Protein 7AWK (pdb70)

Structure (mmCIF, N/CA/C/O backbone):
data_7AWK
#
_entry.id   7AWK
#
_cell.length_a   43.975
_cell.length_b   82.054
_cell.length_c   38.047
_cell.angle_alpha   90.000
_cell.angle_beta   90.000
_cell.angle_gamma   90.000
#
_symmetry.space_group_name_H-M   'P 21 21 2'
#
loop_
_entity.id
_entity.type
_entity.pdbx_description
1 polymer 'Probable endoribonuclease HigB1'
2 water water
#
loop_
_atom_site.group_PDB
_atom_site.id
_atom_site.type_symbol
_atom_site.label_atom_id
_atom_site.label_alt_id
_atom_site.label_comp_id
_atom_site.label_asym_id
_atom_site.label_entity_id
_atom_site.label_seq_id
_atom_site.pdbx_PDB_ins_code
_atom_site.Cartn_x
_atom_site.Cartn_y
_atom_site.Cartn_z
_atom_site.occupancy
_atom_site.B_iso_or_equiv
_atom_site.auth_seq_id
_atom_site.auth_comp_id
_atom_site.auth_asym_id
_atom_site.auth_atom_id
_atom_site.pdbx_PDB_model_num
ATOM 1 N N . ALA A 1 11 ? -8.942 28.302 -6.805 1.000 58.249 8 ALA A N 1
ATOM 2 C CA . ALA A 1 11 ? -8.801 27.796 -8.216 1.000 56.197 8 ALA A CA 1
ATOM 3 C C . ALA A 1 11 ? -9.254 26.324 -8.302 1.000 49.314 8 ALA A C 1
ATOM 4 O O . ALA A 1 11 ? -9.953 25.972 -9.295 1.000 46.238 8 ALA A O 1
ATOM 6 N N . MET A 1 12 ? -8.933 25.518 -7.277 1.000 51.092 9 MET A N 1
ATOM 7 C CA . MET A 1 12 ? -9.278 24.066 -7.181 1.000 52.822 9 MET A CA 1
ATOM 8 C C . MET A 1 12 ? -10.700 23.867 -6.623 1.000 48.731 9 MET A C 1
ATOM 9 O O . MET A 1 12 ? -11.112 22.695 -6.556 1.000 34.767 9 MET A O 1
ATOM 14 N N . GLY A 1 13 ? -11.417 24.951 -6.268 1.000 49.550 10 GLY A N 1
ATOM 15 C CA . GLY A 1 13 ? -12.845 24.918 -5.877 1.000 50.282 10 GLY A CA 1
ATOM 16 C C . GLY A 1 13 ? -13.231 23.684 -5.059 1.000 51.881 10 GLY A C 1
ATOM 17 O O . GLY A 1 13 ? -12.656 23.455 -3.975 1.000 50.994 10 GLY A O 1
ATOM 18 N N . THR A 1 14 ? -14.183 22.903 -5.564 1.000 47.921 11 THR A N 1
ATOM 19 C CA . THR A 1 14 ? -14.822 21.776 -4.860 1.000 45.904 11 THR A CA 1
ATOM 20 C C . THR A 1 14 ? -14.155 20.437 -5.218 1.000 40.329 11 THR A C 1
ATOM 21 O O . THR A 1 14 ? -14.766 19.427 -4.917 1.000 35.404 11 THR A O 1
ATOM 25 N N . TRP A 1 15 ? -12.944 20.399 -5.790 1.000 35.305 12 TRP A N 1
ATOM 26 C CA . TRP A 1 15 ? -12.229 19.110 -5.992 1.000 32.191 12 TRP A CA 1
ATOM 27 C C . TRP A 1 15 ? -12.024 18.380 -4.662 1.000 33.302 12 TRP A C 1
ATOM 28 O O . TRP A 1 15 ? -11.685 19.034 -3.665 1.000 30.472 12 TRP A O 1
ATOM 39 N N . LYS A 1 16 ? -12.287 17.068 -4.646 1.000 32.635 13 LYS A N 1
ATOM 40 C CA . LYS A 1 16 ? -11.839 16.149 -3.561 1.000 34.601 13 LYS A CA 1
ATOM 41 C C . LYS A 1 16 ? -10.863 15.089 -4.077 1.000 32.648 13 LYS A C 1
ATOM 42 O O . LYS A 1 16 ? -10.882 14.806 -5.256 1.000 31.984 13 LYS A O 1
ATOM 48 N N . PHE A 1 17 ? -10.143 14.441 -3.156 1.000 33.228 14 PHE A N 1
ATOM 49 C CA . PHE A 1 17 ? -9.016 13.526 -3.453 1.000 32.656 14 PHE A CA 1
ATOM 50 C C . PHE A 1 17 ? -9.290 12.211 -2.727 1.000 31.661 14 PHE A C 1
ATOM 51 O O . PHE A 1 17 ? -9.466 12.158 -1.526 1.000 30.330 14 PHE A O 1
ATOM 59 N N . PHE A 1 18 ? -9.446 11.162 -3.495 1.000 31.530 15 PHE A N 1
ATOM 60 C CA . PHE A 1 18 ? -9.769 9.857 -2.899 1.000 30.418 15 PHE A CA 1
ATOM 61 C C . PHE A 1 18 ? -8.900 9.533 -1.674 1.000 33.198 15 PHE A C 1
ATOM 62 O O . PHE A 1 18 ? -7.633 9.505 -1.765 1.000 34.128 15 PHE A O 1
ATOM 70 N N A ARG A 1 19 ? -9.564 9.218 -0.551 0.500 36.004 16 ARG A N 1
ATOM 71 N N B ARG A 1 19 ? -9.579 9.169 -0.591 0.500 35.455 16 ARG A N 1
ATOM 72 C CA A ARG A 1 19 ? -9.047 8.423 0.607 0.500 39.834 16 ARG A CA 1
ATOM 73 C CA B ARG A 1 19 ? -9.057 8.324 0.508 0.500 38.828 16 ARG A CA 1
ATOM 74 C C A ARG A 1 19 ? -10.121 7.400 1.017 0.500 42.254 16 ARG A C 1
ATOM 75 C C B ARG A 1 19 ? -10.106 7.261 0.829 0.500 41.247 16 ARG A C 1
ATOM 76 O O A ARG A 1 19 ? -11.320 7.660 0.747 0.500 41.519 16 ARG A O 1
ATOM 77 O O B ARG A 1 19 ? -11.250 7.335 0.315 0.500 38.772 16 ARG A O 1
ATOM 92 N N . ALA A 1 20 ? -9.709 6.270 1.610 1.000 45.502 17 ALA A N 1
ATOM 93 C CA . ALA A 1 20 ? -10.576 5.125 1.951 1.000 45.938 17 ALA A CA 1
ATOM 94 C C . ALA A 1 20 ? -11.463 5.469 3.141 1.000 48.910 17 ALA A C 1
ATOM 95 O O . ALA A 1 20 ? -12.581 4.903 3.243 1.000 50.920 17 ALA A O 1
ATOM 97 N N . SER A 1 21 ? -11.028 6.358 4.023 1.000 50.900 18 SER A N 1
ATOM 98 C CA . SER A 1 21 ? -11.840 6.768 5.196 1.000 55.470 18 SER A CA 1
ATOM 99 C C . SER A 1 21 ? -11.531 8.217 5.552 1.000 60.119 18 SER A C 1
ATOM 100 O O . SER A 1 21 ? -10.476 8.719 5.089 1.000 60.793 18 SER A O 1
ATOM 103 N N . VAL A 1 22 ? -12.389 8.822 6.390 1.000 69.651 19 VAL A N 1
ATOM 104 C CA . VAL A 1 22 ? -12.355 10.283 6.734 1.000 72.001 19 VAL A CA 1
ATOM 105 C C . VAL A 1 22 ? -10.958 10.581 7.291 1.000 75.208 19 VAL A C 1
ATOM 106 O O . VAL A 1 22 ? -10.409 11.658 6.987 1.000 77.921 19 VAL A O 1
ATOM 110 N N . ASP A 1 23 ? -10.364 9.549 7.894 1.000 78.231 20 ASP A N 1
ATOM 111 C CA . ASP A 1 23 ? -9.091 9.532 8.649 1.000 80.150 20 ASP A CA 1
ATOM 112 C C . ASP A 1 23 ? -7.950 8.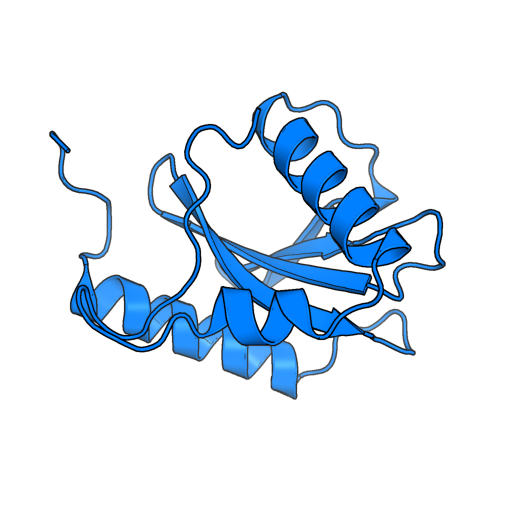909 7.815 1.000 79.730 20 ASP A C 1
ATOM 113 O O . ASP A 1 23 ? -6.768 9.124 8.163 1.000 81.030 20 ASP A O 1
ATOM 118 N N . GLY A 1 24 ? -8.255 8.167 6.745 1.000 75.142 21 GLY A N 1
ATOM 119 C CA . GLY A 1 24 ? -7.299 7.245 6.094 1.000 69.401 21 GLY A CA 1
ATOM 120 C C . GLY A 1 24 ? -6.155 7.939 5.360 1.000 65.277 21 GLY A C 1
ATOM 121 O O . GLY A 1 24 ? -6.161 9.180 5.267 1.000 64.417 21 GLY A O 1
ATOM 122 N N . ARG A 1 25 ? -5.200 7.133 4.878 1.000 61.580 22 ARG A N 1
ATOM 123 C CA . ARG A 1 25 ? -4.063 7.492 3.983 1.000 59.547 22 ARG A CA 1
ATOM 124 C C . ARG A 1 25 ? -4.555 8.243 2.742 1.000 54.001 22 ARG A C 1
ATOM 125 O O . ARG A 1 25 ? -5.511 7.834 2.083 1.000 44.719 22 ARG A O 1
ATOM 127 N N . PRO A 1 26 ? -3.837 9.316 2.329 1.000 51.373 23 PRO A N 1
ATOM 128 C CA . PRO A 1 26 ? -4.284 10.158 1.215 1.000 49.612 23 PRO A CA 1
ATOM 129 C C . PRO A 1 26 ? -3.902 9.487 -0.119 1.000 50.175 23 PRO A C 1
ATOM 130 O O . PRO A 1 26 ? -2.864 9.863 -0.742 1.000 46.545 23 PRO A O 1
ATOM 134 N N . VAL A 1 27 ? -4.668 8.484 -0.534 1.000 44.378 24 VAL A N 1
ATOM 135 C CA . VAL A 1 27 ? -4.205 7.543 -1.586 1.000 45.707 24 VAL A CA 1
ATOM 136 C C . VAL A 1 27 ? -3.982 8.316 -2.899 1.000 41.724 24 VAL A C 1
ATOM 137 O O . VAL A 1 27 ? -2.933 8.140 -3.566 1.000 42.606 24 VAL A O 1
ATOM 141 N N . PHE A 1 28 ? -4.929 9.147 -3.283 1.000 37.367 25 PHE A N 1
ATOM 142 C CA . PHE A 1 28 ? -4.829 9.861 -4.574 1.000 34.497 25 PHE A CA 1
ATOM 143 C C . PHE A 1 28 ? -3.560 10.733 -4.543 1.000 33.821 25 PHE A C 1
ATOM 144 O O . PHE A 1 28 ? -2.793 10.746 -5.516 1.000 33.004 25 PHE A O 1
ATOM 152 N N . LYS A 1 29 ? -3.396 11.522 -3.495 1.000 35.833 26 LYS A N 1
ATOM 153 C CA . LYS A 1 29 ? -2.261 12.489 -3.393 1.000 38.549 26 LYS A CA 1
ATOM 154 C C . LYS A 1 29 ? -0.905 11.775 -3.468 1.000 39.565 26 LYS A C 1
ATOM 155 O O . LYS A 1 29 ? -0.006 12.316 -4.128 1.000 36.908 26 LYS A O 1
ATOM 161 N N . LYS A 1 30 ? -0.726 10.643 -2.778 1.000 41.021 27 LYS A N 1
ATOM 162 C CA . LYS A 1 30 ? 0.528 9.826 -2.860 1.000 45.451 27 LYS A CA 1
ATOM 163 C C . LYS A 1 30 ? 0.797 9.394 -4.305 1.000 43.535 27 LYS A C 1
ATOM 164 O O . LYS A 1 30 ? 1.952 9.498 -4.748 1.000 37.895 27 LYS A O 1
ATOM 170 N N . GLU A 1 31 ? -0.221 8.907 -5.027 1.000 37.725 28 GLU A N 1
ATOM 171 C CA . GLU A 1 31 ? -0.110 8.595 -6.480 1.000 37.903 28 GLU A CA 1
ATOM 172 C C . GLU A 1 31 ? 0.237 9.841 -7.304 1.000 35.125 28 GLU A C 1
ATOM 173 O O . GLU A 1 31 ? 1.258 9.853 -8.042 1.000 37.748 28 GLU A O 1
ATOM 179 N N . PHE A 1 32 ? -0.536 10.887 -7.131 1.000 32.236 29 PHE A N 1
ATOM 180 C CA . PHE A 1 32 ? -0.348 12.139 -7.896 1.000 31.044 29 PHE A CA 1
ATOM 181 C C . PHE A 1 32 ? 1.114 12.628 -7.714 1.000 32.352 29 PHE A C 1
ATOM 182 O O . PHE A 1 32 ? 1.792 12.931 -8.670 1.000 33.224 29 PHE A O 1
ATOM 190 N N . ASP A 1 33 ? 1.527 12.747 -6.473 1.000 34.788 30 ASP A N 1
ATOM 191 C CA . ASP A 1 33 ? 2.807 13.342 -6.004 1.000 38.117 30 ASP A CA 1
ATOM 192 C C . ASP A 1 33 ? 4.027 12.649 -6.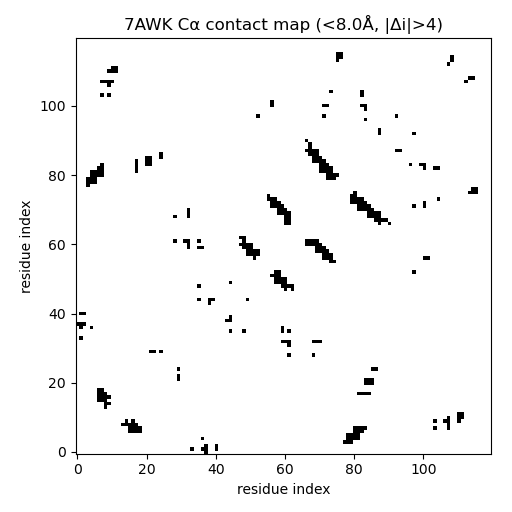613 1.000 40.465 30 ASP A C 1
ATOM 193 O O . ASP A 1 33 ? 5.062 13.306 -6.726 1.000 40.380 30 ASP A O 1
ATOM 198 N N . LYS A 1 34 ? 3.911 11.386 -6.994 1.000 41.970 31 LYS A N 1
ATOM 199 C CA . LYS A 1 34 ? 5.014 10.622 -7.620 1.000 44.813 31 LYS A CA 1
ATOM 200 C C . LYS A 1 34 ? 5.214 11.101 -9.062 1.000 42.740 31 LYS A C 1
ATOM 201 O O . LYS A 1 34 ? 6.249 10.760 -9.650 1.000 38.741 31 LYS A O 1
ATOM 207 N N . LEU A 1 35 ? 4.196 11.717 -9.680 1.000 35.992 32 LEU A N 1
ATOM 208 C CA . LEU A 1 35 ? 4.344 12.169 -11.077 1.000 35.764 32 LEU A CA 1
ATOM 209 C C . LEU A 1 35 ? 5.367 13.322 -11.144 1.000 34.293 32 LEU A C 1
ATOM 210 O O . LEU A 1 35 ? 5.576 14.087 -10.185 1.000 33.953 32 LEU A O 1
ATOM 215 N N . PRO A 1 36 ? 5.941 13.576 -12.328 1.000 35.073 33 PRO A N 1
ATOM 216 C CA . PRO A 1 36 ? 6.864 14.702 -12.503 1.000 36.964 33 PRO A CA 1
ATOM 217 C C . PRO A 1 36 ? 6.230 16.078 -12.263 1.000 34.923 33 PRO A C 1
ATOM 218 O O . PRO A 1 36 ? 5.051 16.264 -12.485 1.000 32.965 33 PRO A O 1
ATOM 222 N N . ASP A 1 37 ? 7.062 17.026 -11.860 1.000 33.246 34 ASP A N 1
ATOM 223 C CA . ASP A 1 37 ? 6.608 18.404 -11.538 1.000 33.507 34 ASP A CA 1
ATOM 224 C C . ASP A 1 37 ? 5.807 18.953 -12.694 1.000 29.053 34 ASP A C 1
ATOM 225 O O . ASP A 1 37 ? 4.739 19.504 -12.445 1.000 28.816 34 ASP A O 1
ATOM 230 N N . GLN A 1 38 ? 6.316 18.864 -13.919 1.000 28.926 35 GLN A N 1
ATOM 231 C CA . GLN A 1 38 ? 5.672 19.532 -15.074 1.000 26.897 35 GLN A CA 1
ATOM 232 C C . GLN A 1 38 ? 4.258 18.939 -15.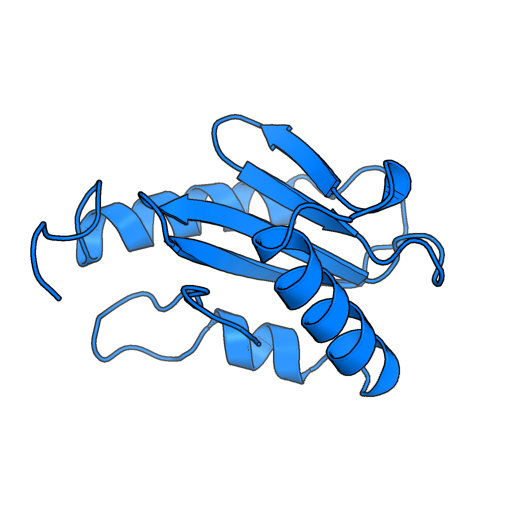246 1.000 26.796 35 GLN A C 1
ATOM 233 O O . GLN A 1 38 ? 3.260 19.672 -15.491 1.000 25.639 35 GLN A O 1
ATOM 239 N N . ALA A 1 39 ? 4.153 17.629 -15.124 1.000 27.145 36 ALA A N 1
ATOM 240 C CA . ALA A 1 39 ? 2.855 16.911 -15.279 1.000 25.840 36 ALA A CA 1
ATOM 241 C C . ALA A 1 39 ? 1.869 17.257 -14.151 1.000 27.249 36 ALA A C 1
ATOM 242 O O . ALA A 1 39 ? 0.702 17.465 -14.463 1.000 26.065 36 ALA A O 1
ATOM 244 N N . ARG A 1 40 ? 2.332 17.292 -12.900 1.000 28.997 37 ARG A N 1
ATOM 245 C CA . ARG A 1 40 ? 1.528 17.680 -11.721 1.000 30.201 37 ARG A CA 1
ATOM 246 C C . ARG A 1 40 ? 0.984 19.087 -11.984 1.000 30.701 37 ARG A C 1
ATOM 247 O O . ARG A 1 40 ? -0.232 19.267 -11.883 1.000 30.553 37 ARG A O 1
ATOM 255 N N . ALA A 1 41 ? 1.824 20.035 -12.374 1.000 32.031 38 ALA A N 1
ATOM 256 C CA . ALA A 1 41 ? 1.384 21.425 -12.664 1.000 30.471 38 ALA A CA 1
ATOM 257 C C . ALA A 1 41 ? 0.314 21.468 -13.777 1.000 29.081 38 ALA A C 1
ATOM 258 O O . ALA A 1 41 ? -0.746 22.155 -13.572 1.000 29.197 38 ALA A O 1
ATOM 260 N N . ALA A 1 42 ? 0.538 20.793 -14.909 1.000 27.981 39 ALA A N 1
ATOM 261 C CA . ALA A 1 42 ? -0.392 20.694 -16.065 1.000 28.816 39 ALA A CA 1
ATOM 262 C C . ALA A 1 42 ? -1.742 20.096 -15.646 1.000 26.725 39 ALA A C 1
ATOM 263 O O . ALA A 1 42 ? -2.809 20.652 -16.005 1.000 25.130 39 ALA A O 1
ATOM 265 N N . LEU A 1 43 ? -1.717 19.040 -14.845 1.000 25.972 40 LEU A N 1
ATOM 266 C CA . LEU A 1 43 ? -2.950 18.379 -14.385 1.000 26.913 40 LEU A CA 1
ATOM 267 C C . LEU A 1 43 ? -3.739 19.301 -13.417 1.000 25.256 40 LEU A C 1
ATOM 268 O O . LEU A 1 43 ? -4.941 19.362 -13.508 1.000 24.653 40 LEU A O 1
ATOM 273 N N . ILE A 1 44 ? -3.079 19.998 -12.523 1.000 25.072 41 ILE A N 1
ATOM 274 C CA . ILE A 1 44 ? -3.755 20.986 -11.629 1.000 28.804 41 ILE A CA 1
ATOM 275 C C . ILE A 1 44 ? -4.470 22.021 -12.507 1.000 27.099 41 ILE A C 1
ATOM 276 O O . ILE A 1 44 ? -5.678 22.250 -12.282 1.000 27.738 41 ILE A O 1
ATOM 281 N N . VAL A 1 45 ? -3.788 22.547 -13.515 1.000 29.905 42 VAL A N 1
ATOM 282 C CA . VAL A 1 45 ? -4.427 23.522 -14.442 1.000 30.614 42 VAL A CA 1
ATOM 283 C C . VAL A 1 45 ? -5.669 22.861 -15.065 1.000 30.323 42 VAL A C 1
ATOM 284 O O . VAL A 1 45 ? -6.723 23.520 -15.091 1.000 27.909 42 VAL A O 1
ATOM 288 N N . LEU A 1 46 ? -5.587 21.601 -15.508 1.000 27.883 43 LEU A N 1
ATOM 289 C CA . LEU A 1 46 ? -6.756 20.989 -16.178 1.000 28.928 43 LEU A CA 1
ATOM 290 C C . LEU A 1 46 ? -7.869 20.854 -15.144 1.000 26.951 43 LEU A C 1
ATOM 291 O O . LEU A 1 46 ? -9.041 21.064 -15.494 1.000 28.842 43 LEU A O 1
ATOM 296 N N . MET A 1 47 ? -7.521 20.532 -13.904 1.000 28.246 44 MET A N 1
ATOM 297 C CA . MET A 1 47 ? -8.545 20.333 -12.871 1.000 29.767 44 MET A CA 1
ATOM 298 C C . MET A 1 47 ? -9.249 21.670 -12.622 1.000 29.798 44 MET A C 1
ATOM 299 O O . MET A 1 47 ? -10.493 21.711 -12.499 1.000 29.150 44 MET A O 1
ATOM 304 N N . GLN A 1 48 ? -8.492 22.745 -12.592 1.000 29.315 45 GLN A N 1
ATOM 305 C CA . GLN A 1 48 ? -9.066 24.114 -12.393 1.000 30.397 45 GLN A CA 1
ATOM 306 C C . GLN A 1 48 ? -9.972 24.509 -13.566 1.000 27.673 45 GLN A C 1
ATOM 307 O O . GLN A 1 48 ? -11.070 24.945 -13.359 1.000 27.723 45 GLN A O 1
ATOM 313 N N . ARG A 1 49 ? -9.512 24.325 -14.770 1.000 26.870 46 ARG A N 1
ATOM 314 C CA . ARG A 1 49 ? -10.271 24.618 -15.999 1.000 28.075 46 ARG A CA 1
ATOM 315 C C . ARG A 1 49 ? -11.545 23.774 -16.077 1.000 27.804 46 ARG A C 1
ATOM 316 O O . ARG A 1 49 ? -12.529 24.276 -16.637 1.000 28.363 46 ARG A O 1
ATOM 324 N N . TYR A 1 50 ? -11.488 22.502 -15.649 1.000 27.400 47 TYR A N 1
ATOM 325 C CA . TYR A 1 50 ? -12.655 21.589 -15.660 1.000 27.484 47 TYR A CA 1
ATOM 326 C C . TYR A 1 50 ? -13.862 22.264 -14.976 1.000 28.055 47 TYR A C 1
ATOM 327 O O . TYR A 1 50 ? -14.989 22.177 -15.479 1.000 25.272 47 TYR A O 1
ATOM 336 N N . LEU A 1 51 ? -13.608 22.905 -13.832 1.000 28.774 48 LEU A N 1
ATOM 337 C CA . LEU A 1 51 ? -14.610 23.581 -12.987 1.000 29.717 48 LEU A CA 1
ATOM 338 C C . LEU A 1 51 ? -15.160 24.823 -13.720 1.000 31.985 48 LEU A C 1
ATOM 339 O O . LEU A 1 51 ? -16.350 25.104 -13.536 1.000 33.034 48 LEU A O 1
ATOM 344 N N . VAL A 1 52 ? -14.344 25.505 -14.504 1.000 31.782 49 VAL A N 1
ATOM 345 C CA . VAL A 1 52 ? -14.725 26.759 -15.247 1.000 35.099 49 VAL A CA 1
ATOM 346 C C . VAL A 1 52 ? -15.582 26.354 -16.464 1.000 33.604 49 VAL A C 1
ATOM 347 O O . VAL A 1 52 ? -16.325 27.167 -16.955 1.000 33.175 49 VAL A O 1
ATOM 351 N N . GLY A 1 53 ? -15.355 25.142 -17.015 1.000 30.405 50 GLY A N 1
ATOM 352 C CA . GLY A 1 53 ? -15.961 24.719 -18.279 1.000 31.607 50 GLY A CA 1
ATOM 353 C C . GLY A 1 53 ? -15.182 25.071 -19.529 1.000 31.778 50 GLY A C 1
ATOM 354 O O . GLY A 1 53 ? -15.865 25.088 -20.564 1.000 31.605 50 GLY A O 1
ATOM 355 N N . ASP A 1 54 ? -13.871 25.405 -19.500 1.000 31.108 51 ASP A N 1
ATOM 356 C CA . ASP A 1 54 ? -13.242 25.887 -20.752 1.000 33.607 51 ASP A CA 1
ATOM 357 C C . ASP A 1 54 ? -12.204 24.905 -21.297 1.000 31.810 51 ASP A C 1
ATOM 358 O O . ASP A 1 54 ? -11.356 25.338 -22.044 1.000 33.871 51 ASP A O 1
ATOM 363 N N . LEU A 1 55 ? -12.276 23.624 -20.989 1.000 30.654 52 LEU A N 1
ATOM 364 C CA . LEU A 1 55 ? -11.379 22.587 -21.592 1.000 30.026 52 LEU A CA 1
ATOM 365 C C . LEU A 1 55 ? -11.607 22.442 -23.103 1.000 30.071 52 LEU A C 1
ATOM 366 O O . LEU A 1 55 ? -12.750 22.584 -23.556 1.000 29.634 52 LEU A O 1
ATOM 371 N N . ALA A 1 56 ? -10.543 22.125 -23.862 1.000 28.644 53 ALA A N 1
ATOM 372 C CA . ALA A 1 56 ? -10.579 21.706 -25.273 1.000 30.136 53 ALA A CA 1
ATOM 373 C C . ALA A 1 56 ? -10.965 20.221 -25.268 1.000 31.979 53 ALA A C 1
ATOM 374 O O . ALA A 1 56 ? -10.766 19.592 -24.222 1.000 28.153 53 ALA A O 1
ATOM 376 N N . ALA A 1 57 ? -11.514 19.706 -26.374 1.000 36.580 54 ALA A N 1
ATOM 377 C CA . ALA A 1 57 ? -12.081 18.324 -26.535 1.000 41.145 54 ALA A CA 1
ATOM 378 C C . ALA A 1 57 ? -11.055 17.210 -26.194 1.000 43.170 54 ALA A C 1
ATOM 379 O O . ALA A 1 57 ? -11.451 16.183 -25.592 1.000 45.948 54 ALA A O 1
ATOM 381 N N . GLY A 1 58 ? -9.772 17.404 -26.487 1.000 42.168 55 GLY A N 1
ATOM 382 C CA . GLY A 1 58 ? -8.727 16.402 -26.170 1.000 46.072 55 GLY A CA 1
ATOM 383 C C . GLY A 1 58 ? -8.483 16.190 -24.675 1.000 44.281 55 GLY A C 1
ATOM 384 O O . GLY A 1 58 ? -7.688 15.286 -24.315 1.000 42.172 55 GLY A O 1
ATOM 385 N N . SER A 1 59 ? -9.087 17.007 -23.805 1.000 40.127 56 SER A N 1
ATOM 386 C CA . SER A 1 59 ? -8.688 17.102 -22.386 1.000 37.003 56 SER A CA 1
ATOM 387 C C . SER A 1 59 ? -9.589 16.262 -21.475 1.000 36.339 56 SER A C 1
ATOM 388 O O . SER A 1 59 ? -9.153 15.997 -20.333 1.000 35.968 56 SER A O 1
ATOM 391 N N . ILE A 1 60 ? -10.804 15.906 -21.880 1.000 37.802 57 ILE A N 1
ATOM 392 C CA . ILE A 1 60 ? -11.786 15.247 -20.974 1.000 40.761 57 ILE A CA 1
ATOM 393 C C . ILE A 1 60 ? -12.468 14.128 -21.786 1.000 42.851 57 ILE A C 1
ATOM 394 O O . ILE A 1 60 ? -12.875 14.392 -22.907 1.000 45.337 57 ILE A O 1
ATOM 399 N N . LYS A 1 61 ? -12.505 12.901 -21.282 1.000 39.062 58 LYS A N 1
ATOM 400 C CA . LYS A 1 61 ? -13.076 11.731 -22.013 1.000 43.449 58 LYS A CA 1
ATOM 401 C C . LYS A 1 61 ? -14.003 10.966 -21.062 1.000 41.268 58 LYS A C 1
ATOM 402 O O . LYS A 1 61 ? -13.635 10.745 -19.910 1.000 38.555 58 LYS A O 1
ATOM 408 N N . PRO A 1 62 ? -15.242 10.565 -21.441 1.000 43.697 59 PRO A N 1
ATOM 409 C CA . PRO A 1 62 ? -16.036 9.665 -20.592 1.000 44.473 59 PRO A CA 1
ATOM 410 C C . PRO A 1 62 ? -15.408 8.267 -20.646 1.000 42.076 59 PRO A C 1
ATOM 411 O O . PRO A 1 62 ? -14.917 7.896 -21.664 1.000 44.772 59 PRO A O 1
ATOM 415 N N . ILE A 1 63 ? -15.364 7.520 -19.552 1.000 41.103 60 ILE A N 1
ATOM 416 C CA . ILE A 1 63 ? -14.611 6.237 -19.565 1.000 42.649 60 ILE A CA 1
ATOM 417 C C . ILE A 1 63 ? -15.600 5.076 -19.518 1.000 44.307 60 ILE A C 1
ATOM 418 O O . ILE A 1 63 ? -15.637 4.321 -20.455 1.000 52.369 60 ILE A O 1
ATOM 423 N N . ARG A 1 64 ? -16.328 4.945 -18.440 1.000 45.309 61 ARG A N 1
ATOM 424 C CA . ARG A 1 64 ? -17.347 3.904 -18.267 1.000 47.324 61 ARG A CA 1
ATOM 425 C C . ARG A 1 64 ? -18.126 4.285 -17.022 1.000 43.226 61 ARG A C 1
ATOM 426 O O . ARG A 1 64 ? -17.468 4.722 -16.032 1.000 39.268 61 ARG A O 1
ATOM 434 N N . GLY A 1 65 ? -19.446 4.102 -17.050 1.000 39.902 62 GLY A N 1
ATOM 435 C CA . GLY A 1 65 ? -20.343 4.475 -15.944 1.000 37.940 62 GLY A CA 1
ATOM 436 C C . GLY A 1 65 ? -20.154 5.937 -15.625 1.000 36.581 62 GLY A C 1
ATOM 437 O O . GLY A 1 65 ? -20.231 6.765 -16.543 1.000 39.266 62 GLY A O 1
ATOM 438 N N . ASP A 1 66 ? -19.935 6.259 -14.359 1.000 35.026 63 ASP A N 1
ATOM 439 C CA . ASP A 1 66 ? -19.786 7.653 -13.905 1.000 34.945 63 ASP A CA 1
ATOM 440 C C . ASP A 1 66 ? -18.326 8.117 -14.025 1.000 31.015 63 ASP A C 1
ATOM 441 O O . ASP A 1 66 ? -18.075 9.309 -13.793 1.000 31.774 63 ASP A O 1
ATOM 446 N N . ILE A 1 67 ? -17.395 7.253 -14.410 1.000 32.327 64 ILE A N 1
ATOM 447 C CA . ILE A 1 67 ? -15.944 7.597 -14.433 1.000 29.528 64 ILE A CA 1
ATOM 448 C C . ILE A 1 67 ? -15.591 8.454 -15.656 1.000 30.548 64 ILE A C 1
ATOM 449 O O . ILE A 1 67 ? -15.893 8.085 -16.800 1.000 33.099 64 ILE A O 1
ATOM 454 N N . LEU A 1 68 ? -14.896 9.559 -15.405 1.000 28.131 65 LEU A N 1
ATOM 455 C CA . LEU A 1 68 ? -14.388 10.500 -16.422 1.000 27.483 65 LEU A CA 1
ATOM 456 C C . LEU A 1 68 ? -12.850 10.544 -16.345 1.000 26.539 65 LEU A C 1
ATOM 457 O O . LEU A 1 68 ? -12.283 10.241 -15.321 1.000 26.375 65 LEU A O 1
ATOM 462 N N . GLU A 1 69 ? -12.205 10.950 -17.415 1.000 26.597 66 GLU A N 1
ATOM 463 C CA . GLU A 1 69 ? -10.734 11.010 -17.480 1.000 27.970 66 GLU A CA 1
ATOM 464 C C . GLU A 1 69 ? -10.321 12.430 -17.886 1.000 27.384 66 GLU A C 1
ATOM 465 O O . GLU A 1 69 ? -10.761 12.838 -18.959 1.000 28.001 66 GLU A O 1
ATOM 471 N N . LEU A 1 70 ? -9.507 13.106 -17.089 1.000 29.900 67 LEU A N 1
ATOM 472 C CA . LEU A 1 70 ? -8.726 14.282 -17.550 1.000 30.235 67 LEU A CA 1
ATOM 473 C C . LEU A 1 70 ? -7.411 13.763 -18.159 1.000 29.712 67 LEU A C 1
ATOM 474 O O . LEU A 1 70 ? -6.724 12.959 -17.531 1.000 28.794 67 LEU A O 1
ATOM 479 N N . ARG A 1 71 ? -7.051 14.290 -19.302 1.000 30.147 68 ARG A N 1
ATOM 480 C CA . ARG A 1 71 ? -5.875 13.829 -20.073 1.000 34.189 68 ARG A CA 1
ATOM 481 C C . ARG A 1 71 ? -5.078 15.087 -20.386 1.000 32.954 68 ARG A C 1
ATOM 482 O O . ARG A 1 71 ? -5.685 16.074 -20.853 1.000 28.770 68 ARG A O 1
ATOM 490 N N . TRP A 1 72 ? -3.779 15.019 -20.173 1.000 33.156 69 TRP A N 1
ATOM 491 C CA . TRP A 1 72 ? -2.864 16.112 -20.597 1.000 32.276 69 TRP A CA 1
ATOM 492 C C . TRP A 1 72 ? -2.503 15.976 -22.073 1.000 33.552 69 TRP A C 1
ATOM 493 O O . TRP A 1 72 ? -1.503 15.288 -22.452 1.000 32.521 69 TRP A O 1
ATOM 504 N N . HIS A 1 73 ? -3.245 16.717 -22.905 1.000 33.256 70 HIS A N 1
ATOM 505 C CA . HIS A 1 73 ? -3.149 16.663 -24.384 1.000 39.373 70 HIS A CA 1
ATOM 506 C C . HIS A 1 73 ? -1.755 17.070 -24.899 1.000 40.220 70 HIS A C 1
ATOM 507 O O . HIS A 1 73 ? -1.241 16.383 -25.806 1.000 38.722 70 HIS A O 1
ATOM 514 N N . GLU A 1 74 ? -1.135 18.083 -24.301 1.000 42.569 71 GLU A N 1
ATOM 515 C CA . GLU A 1 74 ? 0.134 18.710 -24.800 1.000 45.017 71 GLU A CA 1
ATOM 516 C C . GLU A 1 74 ? 1.293 17.749 -24.537 1.000 43.281 71 GLU A C 1
ATOM 517 O O . GLU A 1 74 ? 2.433 18.041 -24.931 1.000 46.814 71 GLU A O 1
ATOM 523 N N . ALA A 1 75 ? 1.047 16.644 -23.848 1.000 40.267 72 ALA A N 1
ATOM 524 C CA . ALA A 1 75 ? 2.096 15.647 -23.600 1.000 41.059 72 ALA A CA 1
ATOM 525 C C . ALA A 1 75 ? 1.579 14.283 -24.053 1.000 43.308 72 ALA A C 1
ATOM 526 O O . ALA A 1 75 ? 1.839 13.323 -23.348 1.000 40.437 72 ALA A O 1
ATOM 528 N N . ASN A 1 76 ? 0.940 14.228 -25.226 1.000 46.574 73 ASN A N 1
ATOM 529 C CA . ASN A 1 76 ? 0.423 13.000 -25.899 1.000 49.855 73 ASN A CA 1
ATOM 530 C C . ASN A 1 76 ? -0.460 12.166 -24.960 1.000 45.580 73 ASN A C 1
ATOM 531 O O . ASN A 1 76 ? -0.430 10.918 -25.094 1.000 43.209 73 ASN A O 1
ATOM 536 N N . ASN A 1 77 ? -1.237 12.811 -24.077 1.000 44.026 74 ASN A N 1
ATOM 537 C CA . ASN A 1 77 ? -2.152 12.171 -23.092 1.000 43.814 74 ASN A CA 1
ATOM 538 C C . ASN A 1 77 ? -1.437 11.154 -22.184 1.000 41.438 74 ASN A C 1
ATOM 539 O O . ASN A 1 77 ? -2.128 10.293 -21.624 1.000 45.504 74 ASN A O 1
ATOM 544 N N . HIS A 1 78 ? -0.143 11.298 -21.982 1.000 42.823 75 HIS A N 1
ATOM 545 C CA . HIS A 1 78 ? 0.673 10.386 -21.142 1.000 45.069 75 HIS A CA 1
ATOM 546 C C . HIS A 1 78 ? 0.338 10.578 -19.659 1.000 44.199 75 HIS A C 1
ATOM 547 O O . HIS A 1 78 ? 0.624 9.644 -18.891 1.000 50.385 75 HIS A O 1
ATOM 554 N N . PHE A 1 79 ? -0.245 11.702 -19.235 1.000 32.247 76 PHE A N 1
ATOM 555 C CA . PHE A 1 79 ? -0.605 11.855 -17.811 1.000 30.113 76 PHE A CA 1
ATOM 556 C C . PHE A 1 79 ? -2.124 12.040 -17.688 1.000 27.830 76 PHE A C 1
ATOM 557 O O . PHE A 1 79 ? -2.684 12.893 -18.459 1.000 28.753 76 PHE A O 1
ATOM 565 N N . ARG A 1 80 ? -2.714 11.343 -16.738 1.000 27.303 77 ARG A N 1
ATOM 566 C CA . ARG A 1 80 ? -4.215 11.262 -16.651 1.000 26.571 77 ARG A CA 1
ATOM 567 C C . ARG A 1 80 ? -4.671 11.223 -15.210 1.000 25.531 77 ARG A C 1
ATOM 568 O O . ARG A 1 80 ? -3.901 10.731 -14.338 1.000 28.608 77 ARG A O 1
ATOM 576 N N . VAL A 1 81 ? -5.913 11.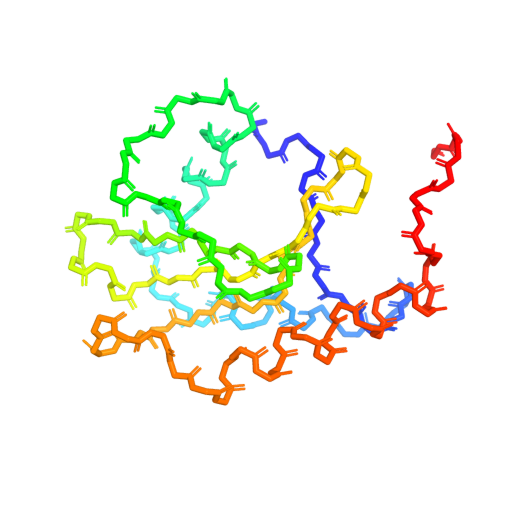658 -14.995 1.000 24.869 78 VAL A N 1
ATOM 577 C CA . VAL A 1 81 ? -6.644 11.596 -13.717 1.000 26.081 78 VAL A CA 1
ATOM 578 C C . VAL A 1 81 ? -8.026 11.001 -14.040 1.000 25.654 78 VAL A C 1
ATOM 579 O O . VAL A 1 81 ? -8.741 11.546 -14.910 1.000 26.971 78 VAL A O 1
ATOM 583 N N . LEU A 1 82 ? -8.350 9.870 -13.400 1.000 26.681 79 LEU A N 1
ATOM 584 C CA . LEU A 1 82 ? -9.711 9.306 -13.442 1.000 27.854 79 LEU A CA 1
ATOM 585 C C . LEU A 1 82 ? -10.459 9.877 -12.24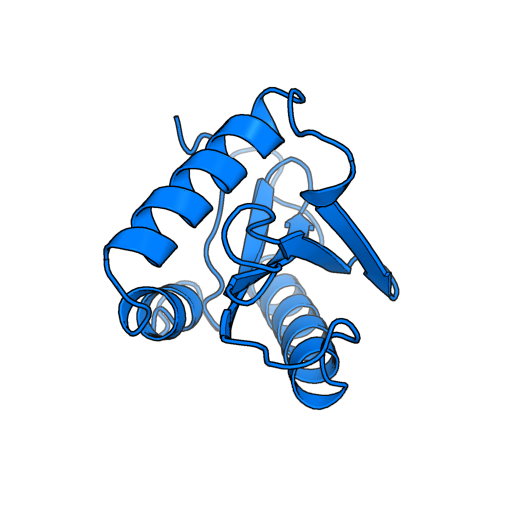4 1.000 26.361 79 LEU A C 1
ATOM 586 O O . LEU A 1 82 ? -9.884 9.913 -11.125 1.000 26.521 79 LEU A O 1
ATOM 591 N N . PHE A 1 83 ? -11.709 10.320 -12.453 1.000 27.073 80 PHE A N 1
ATOM 592 C CA . PHE A 1 83 ? -12.500 10.881 -11.343 1.000 25.113 80 PHE A CA 1
ATOM 593 C C . PHE A 1 83 ? -13.977 10.594 -11.607 1.000 24.568 80 PHE A C 1
ATOM 594 O O . PHE A 1 83 ? -14.332 10.113 -12.685 1.000 23.878 80 PHE A O 1
ATOM 602 N N . PHE A 1 84 ? -14.815 11.011 -10.681 1.000 26.436 81 PHE A N 1
ATOM 603 C CA . PHE A 1 84 ? -16.278 11.028 -10.870 1.000 25.979 81 PHE A CA 1
ATOM 604 C C . PHE A 1 84 ? -16.848 12.234 -10.159 1.000 27.058 81 PHE A C 1
ATOM 605 O O . PHE A 1 84 ? -16.214 12.702 -9.232 1.000 26.641 81 PHE A O 1
ATOM 613 N N . ARG A 1 85 ? -18.050 12.645 -10.559 1.000 29.667 82 ARG A N 1
ATOM 614 C CA . ARG A 1 85 ? -18.792 13.745 -9.884 1.000 31.546 82 ARG A CA 1
ATOM 615 C C . ARG A 1 85 ? -19.567 13.180 -8.701 1.000 32.153 82 ARG A C 1
ATOM 616 O O . ARG A 1 85 ? -20.407 12.309 -8.899 1.000 29.571 82 ARG A O 1
ATOM 624 N N . TRP A 1 86 ? -19.235 13.653 -7.506 1.000 28.925 83 TRP A N 1
ATOM 625 C CA . TRP A 1 86 ? -19.921 13.295 -6.257 1.000 30.979 83 TRP A CA 1
ATOM 626 C C . TRP A 1 86 ? -20.719 14.518 -5.892 1.000 32.834 83 TRP A C 1
ATOM 627 O O . TRP A 1 86 ? -20.131 15.411 -5.269 1.000 30.249 83 TRP A O 1
ATOM 638 N N . GLY A 1 87 ? -21.940 14.584 -6.419 1.000 36.288 84 GLY A N 1
ATOM 639 C CA . GLY A 1 87 ? -22.755 15.815 -6.419 1.000 39.589 84 GLY A CA 1
ATOM 640 C C . GLY A 1 87 ? -22.000 16.915 -7.153 1.000 38.297 84 GLY A C 1
ATOM 641 O O . GLY A 1 87 ? -21.627 16.708 -8.320 1.000 39.322 84 GLY A O 1
ATOM 642 N N . GLN A 1 88 ? -21.710 18.030 -6.494 1.000 38.450 85 GLN A N 1
ATOM 643 C CA . GLN A 1 88 ? -20.990 19.113 -7.181 1.000 43.283 85 GLN A CA 1
ATOM 644 C C . GLN A 1 88 ? -19.481 18.997 -6.926 1.000 41.274 85 GLN A C 1
ATOM 645 O O . GLN A 1 88 ? -18.789 19.920 -7.241 1.000 39.993 85 GLN A O 1
ATOM 651 N N . HIS A 1 89 ? -19.004 17.921 -6.318 1.000 36.359 86 HIS A N 1
ATOM 652 C CA . HIS A 1 89 ? -17.567 17.768 -6.030 1.000 33.249 86 HIS A CA 1
ATOM 653 C C . HIS A 1 89 ? -17.020 16.750 -7.004 1.000 33.604 86 HIS A C 1
ATOM 654 O O . HIS A 1 89 ? -17.331 15.570 -6.849 1.000 32.358 86 HIS A O 1
ATOM 661 N N . PRO A 1 90 ? -16.119 17.128 -7.932 1.000 29.919 87 PRO A N 1
ATOM 662 C CA . PRO A 1 90 ? -15.312 16.100 -8.600 1.000 27.042 87 PRO A CA 1
ATOM 663 C C . PRO A 1 90 ? -14.358 15.474 -7.578 1.000 26.488 87 PRO A C 1
ATOM 664 O O . PRO A 1 90 ? -13.720 16.135 -6.885 1.000 25.830 87 PRO A O 1
ATOM 668 N N . VAL A 1 91 ? -14.260 14.134 -7.582 1.000 26.049 88 VAL A N 1
ATOM 669 C CA . VAL A 1 91 ? -13.458 13.342 -6.643 1.000 27.318 88 VAL A CA 1
ATOM 670 C C . VAL A 1 91 ? -12.408 12.616 -7.491 1.000 26.622 88 VAL A C 1
ATOM 671 O O . VAL A 1 91 ? -12.803 11.767 -8.302 1.000 28.150 88 VAL A O 1
ATOM 675 N N . ALA A 1 92 ? -11.149 12.987 -7.311 1.000 26.789 89 ALA A N 1
ATOM 676 C CA . ALA A 1 92 ? -9.983 12.447 -8.053 1.000 26.148 89 ALA A CA 1
ATOM 677 C C . ALA A 1 92 ? -9.769 11.049 -7.496 1.000 25.074 89 ALA A C 1
ATOM 678 O O . ALA A 1 92 ? -9.589 10.959 -6.330 1.000 25.357 89 ALA A O 1
ATOM 680 N N . LEU A 1 93 ? -9.780 10.028 -8.335 1.000 25.869 90 LEU A N 1
ATOM 681 C CA . LEU A 1 93 ? -9.691 8.620 -7.855 1.000 26.961 90 LEU A CA 1
ATOM 682 C C . LEU A 1 93 ? -8.264 8.094 -8.036 1.000 26.630 90 LEU A C 1
ATOM 683 O O . LEU A 1 93 ? -7.760 7.402 -7.105 1.000 30.207 90 LEU A O 1
ATOM 688 N N . THR A 1 94 ? -7.665 8.277 -9.211 1.000 28.644 91 THR A N 1
ATOM 689 C CA . THR A 1 94 ? -6.281 7.787 -9.502 1.000 29.386 91 THR A CA 1
ATOM 690 C C . THR A 1 94 ? -5.585 8.723 -10.474 1.000 28.530 91 THR A C 1
ATOM 691 O O . THR A 1 94 ? -6.221 9.331 -11.323 1.000 26.780 91 THR A O 1
ATOM 695 N N . ALA A 1 95 ? -4.279 8.871 -10.335 1.000 28.542 92 ALA A N 1
ATOM 696 C CA . ALA A 1 95 ? -3.457 9.704 -11.235 1.000 30.927 92 ALA A 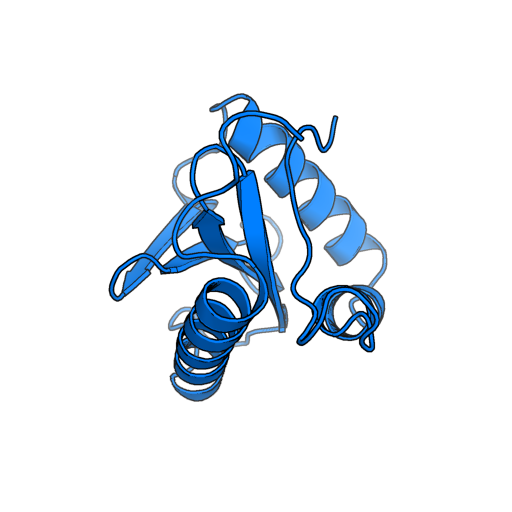CA 1
ATOM 697 C C . ALA A 1 95 ? -2.305 8.825 -11.755 1.000 32.586 92 ALA A C 1
ATOM 698 O O . ALA A 1 95 ? -1.813 8.012 -10.961 1.000 30.446 92 ALA A O 1
ATOM 700 N N . PHE A 1 96 ? -1.986 8.838 -13.057 1.000 33.391 93 PHE A N 1
ATOM 701 C CA . PHE A 1 96 ? -1.037 7.843 -13.612 1.000 35.259 93 PHE A CA 1
ATOM 702 C C . PHE A 1 96 ? -0.461 8.327 -14.941 1.000 36.330 93 PHE A C 1
ATOM 703 O O . PHE A 1 96 ? -1.042 9.180 -15.657 1.000 31.863 93 PHE A O 1
ATOM 711 N N . TYR A 1 97 ? 0.717 7.772 -15.237 1.000 38.658 94 TYR A N 1
ATOM 712 C CA . TYR A 1 97 ? 1.381 7.833 -16.549 1.000 38.147 94 TYR A CA 1
ATOM 713 C C . TYR A 1 97 ? 0.783 6.697 -17.370 1.000 40.397 94 TYR A C 1
ATOM 714 O O . TYR A 1 97 ? 0.579 5.608 -16.836 1.000 43.887 94 TYR A O 1
ATOM 723 N N . ALA A 1 98 ? 0.466 6.946 -18.629 1.000 39.683 95 ALA A N 1
ATOM 724 C CA . ALA A 1 98 ? -0.055 5.934 -19.568 1.000 42.103 95 ALA A CA 1
ATOM 725 C C . ALA A 1 98 ? 0.665 6.088 -20.905 1.000 45.452 95 ALA A C 1
ATOM 726 O O . ALA A 1 98 ? 1.035 7.231 -21.251 1.000 45.669 95 ALA A O 1
ATOM 728 N N . ASN A 1 99 ? 0.931 4.953 -21.555 1.000 55.783 96 ASN A N 1
ATOM 729 C CA . ASN A 1 99 ? 1.722 4.790 -22.803 1.000 60.644 96 ASN A CA 1
ATOM 730 C C . ASN A 1 99 ? 0.763 4.831 -23.994 1.000 63.749 96 ASN A C 1
ATOM 731 O O . ASN A 1 99 ? 0.960 5.685 -24.855 1.000 67.675 96 ASN A O 1
ATOM 736 N N . GLN A 1 100 ? -0.264 3.978 -24.007 1.000 64.177 97 GLN A N 1
ATOM 737 C CA . GLN A 1 100 ? -1.206 3.855 -25.150 1.000 66.852 97 GLN A CA 1
ATOM 738 C C . GLN A 1 100 ? -2.372 4.831 -24.975 1.000 63.610 97 GLN A C 1
ATOM 739 O O . GLN A 1 100 ? -2.623 5.318 -23.840 1.000 58.988 97 GLN A O 1
ATOM 745 N N . GLN A 1 101 ? -3.082 5.105 -26.061 1.000 64.704 98 GLN A N 1
ATOM 746 C CA . GLN A 1 101 ? -4.242 6.031 -26.013 1.000 67.077 98 GLN A CA 1
ATOM 747 C C . GLN A 1 101 ? -5.336 5.371 -25.167 1.000 61.939 98 GLN A C 1
ATOM 748 O O . GLN A 1 101 ? -5.828 6.022 -24.254 1.000 62.782 98 GLN A O 1
ATOM 754 N N . LYS A 1 102 ? -5.627 4.101 -25.414 1.000 61.895 99 LYS A N 1
ATOM 755 C CA . LYS A 1 102 ? -6.503 3.240 -24.574 1.000 61.549 99 LYS A CA 1
ATOM 756 C C . LYS A 1 102 ? -6.044 3.333 -23.110 1.000 57.481 99 LYS A C 1
ATOM 757 O O . LYS A 1 102 ? -4.974 2.787 -22.796 1.000 60.754 99 LYS A O 1
ATOM 759 N N . THR A 1 103 ? -6.810 3.993 -22.231 1.000 52.837 100 THR A N 1
ATOM 760 C CA . THR A 1 103 ? -6.620 3.887 -20.758 1.000 49.904 100 THR A CA 1
ATOM 761 C C . THR A 1 103 ? -6.679 2.415 -20.328 1.000 49.299 100 THR A C 1
ATOM 762 O O . THR A 1 103 ? -7.705 1.777 -20.517 1.000 49.384 100 THR A O 1
ATOM 766 N N . PRO A 1 104 ? -5.660 1.868 -19.616 1.000 49.011 101 PRO A N 1
ATOM 767 C CA . PRO A 1 104 ? -5.636 0.445 -19.246 1.000 52.085 101 PRO A CA 1
ATOM 768 C C . PRO A 1 104 ? -6.776 0.021 -18.309 1.000 50.896 101 PRO A C 1
ATOM 769 O O . PRO A 1 104 ? -7.168 0.840 -17.464 1.000 45.566 101 PRO A O 1
ATOM 773 N N . LYS A 1 105 ? -7.259 -1.229 -18.493 1.000 48.795 102 LYS A N 1
ATOM 774 C CA . LYS A 1 105 ? -8.362 -1.916 -17.766 1.000 48.440 102 LYS A CA 1
ATOM 775 C C . LYS A 1 105 ? -8.123 -1.821 -16.252 1.000 45.989 102 LYS A C 1
ATOM 776 O O . LYS A 1 105 ? -9.092 -1.526 -15.533 1.000 43.882 102 LYS A O 1
ATOM 778 N N . THR A 1 106 ? -6.883 -2.109 -15.802 1.000 47.956 103 THR A N 1
ATOM 779 C CA . THR A 1 106 ? -6.437 -2.098 -14.373 1.000 49.935 103 THR A CA 1
ATOM 780 C C . THR A 1 106 ? -6.758 -0.751 -13.715 1.000 42.308 103 THR A C 1
ATOM 781 O O . THR A 1 106 ? -7.279 -0.711 -12.563 1.000 40.968 103 THR A O 1
ATOM 785 N N . LYS A 1 107 ? -6.407 0.332 -14.390 1.000 41.785 104 LYS A N 1
ATOM 786 C CA . LYS A 1 107 ? -6.704 1.707 -13.885 1.000 40.345 104 LYS A CA 1
ATOM 787 C C . LYS A 1 107 ? -8.209 1.939 -13.780 1.000 38.591 104 LYS A C 1
ATOM 788 O O . LYS A 1 107 ? -8.636 2.692 -12.861 1.000 38.974 104 LYS A O 1
ATOM 794 N N . ILE A 1 108 ? -8.968 1.519 -14.780 1.000 39.939 105 ILE A N 1
ATOM 795 C CA . ILE A 1 108 ? -10.443 1.784 -14.796 1.000 41.551 105 ILE A CA 1
ATOM 796 C C . ILE A 1 108 ? -11.048 0.979 -13.636 1.000 41.074 105 ILE A C 1
ATOM 797 O O . ILE A 1 108 ? -11.819 1.529 -12.857 1.000 38.858 105 ILE A O 1
ATOM 802 N N . GLU A 1 109 ? -10.675 -0.294 -13.490 1.000 42.796 106 GLU A N 1
ATOM 803 C CA . GLU A 1 109 ? -11.123 -1.116 -12.327 1.000 43.344 106 GLU A CA 1
ATOM 804 C C . GLU A 1 109 ? -10.751 -0.452 -10.994 1.000 39.905 106 GLU A C 1
ATOM 805 O O . GLU A 1 109 ? -11.585 -0.426 -10.055 1.000 35.937 106 GLU A O 1
ATOM 811 N N . THR A 1 110 ? -9.537 0.072 -10.871 1.000 39.644 107 THR A N 1
ATOM 812 C CA . THR A 1 110 ? -9.124 0.757 -9.616 1.000 38.081 107 THR A CA 1
ATOM 813 C C . THR A 1 110 ? -10.084 1.927 -9.377 1.000 34.225 107 THR A C 1
ATOM 814 O O . THR A 1 110 ? -10.588 2.113 -8.213 1.000 30.760 107 THR A O 1
ATOM 818 N N . ALA A 1 111 ? -10.312 2.718 -10.423 1.000 34.373 108 ALA A N 1
ATOM 819 C CA . ALA A 1 111 ? -11.232 3.896 -10.349 1.000 32.764 108 ALA A CA 1
ATOM 820 C C . ALA A 1 111 ? -12.639 3.493 -9.861 1.000 32.635 108 ALA A C 1
ATOM 821 O O . ALA A 1 111 ? -13.157 4.040 -8.877 1.000 31.224 108 ALA A O 1
ATOM 823 N N . LEU A 1 112 ? -13.246 2.515 -10.524 1.000 35.841 109 LEU A N 1
ATOM 824 C CA . LEU A 1 112 ? -14.584 1.972 -10.171 1.000 35.752 109 LEU A CA 1
ATOM 825 C C . LEU A 1 112 ? -14.590 1.508 -8.714 1.000 37.031 109 LEU A C 1
ATOM 826 O O . LEU A 1 112 ? -15.568 1.796 -7.984 1.000 34.714 109 LEU A O 1
ATOM 831 N N . ASP A 1 113 ? -13.538 0.783 -8.321 1.000 42.352 110 ASP A N 1
ATOM 832 C CA . ASP A 1 113 ? -13.393 0.260 -6.941 1.000 43.805 110 ASP A CA 1
ATOM 833 C C . ASP A 1 113 ? -13.325 1.453 -5.972 1.000 39.201 110 ASP A C 1
ATOM 834 O O . ASP A 1 113 ? -14.007 1.457 -4.950 1.000 38.030 110 ASP A O 1
ATOM 839 N N . ARG A 1 114 ? -12.507 2.456 -6.276 1.000 38.108 111 ARG A N 1
ATOM 840 C CA . ARG A 1 114 ? -12.338 3.613 -5.346 1.000 34.150 111 ARG A CA 1
ATOM 841 C C . ARG A 1 114 ? -13.641 4.422 -5.261 1.000 31.621 111 ARG A C 1
ATOM 842 O O . ARG A 1 114 ? -13.948 4.924 -4.189 1.000 31.098 111 ARG A O 1
ATOM 850 N N . GLN A 1 115 ? -14.370 4.570 -6.345 1.000 30.549 112 GLN A N 1
ATOM 851 C CA . GLN A 1 115 ? -15.690 5.277 -6.317 1.000 30.544 112 GLN A CA 1
ATOM 852 C C . GLN A 1 115 ? -16.588 4.561 -5.304 1.000 31.666 112 GLN A C 1
ATOM 853 O O . GLN A 1 115 ? -17.213 5.207 -4.443 1.000 29.758 112 GLN A O 1
ATOM 859 N N . LYS A 1 116 ? -16.664 3.236 -5.409 1.000 31.920 113 LYS A N 1
ATOM 860 C CA . LYS A 1 116 ? -17.561 2.435 -4.523 1.000 35.203 113 LYS A CA 1
ATOM 861 C C . LYS A 1 116 ? -17.139 2.630 -3.067 1.000 33.313 113 LYS A C 1
ATOM 862 O O . LYS A 1 116 ? -17.996 2.907 -2.201 1.000 31.825 113 LYS A O 1
ATOM 868 N N . ILE A 1 117 ? -15.830 2.616 -2.834 1.000 33.455 114 ILE A N 1
ATOM 869 C CA . ILE A 1 117 ? -15.216 2.758 -1.488 1.000 35.424 114 ILE A CA 1
ATOM 870 C C . ILE A 1 117 ? -15.604 4.135 -0.945 1.000 33.140 114 ILE A C 1
ATOM 871 O O . ILE A 1 117 ? -16.065 4.256 0.230 1.000 33.446 114 ILE A O 1
ATOM 876 N N . TRP A 1 118 ? -15.428 5.147 -1.778 1.000 31.850 115 TRP A N 1
ATOM 877 C CA . TRP A 1 118 ? -15.716 6.540 -1.401 1.000 30.625 115 TRP A CA 1
ATOM 878 C C . TRP A 1 118 ? -17.197 6.593 -1.015 1.000 31.470 115 TRP A C 1
ATOM 879 O O . TRP A 1 118 ? -17.513 7.131 0.040 1.000 31.315 115 TRP A O 1
ATOM 890 N N . LYS A 1 119 ? -18.072 6.119 -1.890 1.000 32.631 116 LYS A N 1
ATOM 891 C CA . LYS A 1 119 ? -19.542 6.324 -1.724 1.000 34.615 116 LYS A CA 1
ATOM 892 C C . LYS A 1 119 ? -20.056 5.621 -0.477 1.000 37.815 116 LYS A C 1
ATOM 893 O O . LYS A 1 119 ? -21.023 6.155 0.182 1.000 35.794 116 LYS A O 1
ATOM 899 N N . ARG A 1 120 ? -19.402 4.515 -0.141 1.000 40.384 117 ARG A N 1
ATOM 900 C CA . ARG A 1 120 ? -19.713 3.676 1.032 1.000 45.783 117 ARG A CA 1
ATOM 901 C C . ARG A 1 120 ? -19.286 4.390 2.309 1.000 43.595 117 ARG A C 1
ATOM 902 O O . ARG A 1 120 ? -20.090 4.387 3.226 1.000 43.794 117 ARG A O 1
ATOM 910 N N . ALA A 1 121 ? -18.104 5.018 2.330 1.000 43.822 118 ALA A N 1
ATOM 911 C CA . ALA A 1 121 ? -17.531 5.706 3.510 1.000 43.411 118 ALA A CA 1
ATOM 912 C C . ALA A 1 121 ? -18.258 7.035 3.714 1.000 45.155 118 ALA A C 1
ATOM 913 O O . ALA A 1 121 ? -18.604 7.321 4.859 1.000 48.857 118 ALA A O 1
ATOM 915 N N . PHE A 1 122 ? -18.511 7.816 2.655 1.000 43.317 119 PHE A N 1
ATOM 916 C CA . PHE A 1 122 ? -18.919 9.250 2.768 1.000 42.547 119 PHE A CA 1
ATOM 917 C C . PHE A 1 122 ? -20.354 9.527 2.300 1.000 41.691 119 PHE A C 1
ATOM 918 O O . PHE A 1 122 ? -20.818 10.682 2.415 1.000 39.445 119 PHE A O 1
ATOM 926 N N . GLY A 1 123 ? -21.030 8.537 1.723 1.000 38.892 120 GLY A N 1
ATOM 927 C CA . GLY A 1 123 ? -22.416 8.699 1.250 1.000 39.808 120 GLY A CA 1
ATOM 928 C C . GLY A 1 123 ? -22.448 8.699 -0.262 1.000 37.824 120 GLY A C 1
ATOM 929 O O . GLY A 1 123 ? -21.439 9.056 -0.886 1.000 34.038 120 GLY A O 1
ATOM 930 N N . ASP A 1 124 ? -23.555 8.284 -0.846 1.000 36.139 121 ASP A N 1
ATOM 931 C CA . ASP A 1 124 ? -23.733 8.260 -2.318 1.000 38.746 121 ASP A CA 1
ATOM 932 C C . ASP A 1 124 ? -23.743 9.656 -2.916 1.000 39.085 121 ASP A C 1
ATOM 933 O O . ASP A 1 124 ? -23.423 9.772 -4.098 1.000 40.105 121 ASP A O 1
ATOM 938 N N . THR A 1 125 ? -24.187 10.656 -2.167 1.000 38.541 122 THR A N 1
ATOM 939 C CA . THR A 1 125 ? -24.112 12.084 -2.579 1.000 38.232 122 THR A CA 1
ATOM 940 C C . THR A 1 125 ? -23.661 12.858 -1.356 1.000 37.011 122 THR A C 1
ATOM 941 O O . THR A 1 125 ? -23.802 12.388 -0.209 1.000 36.015 122 THR A O 1
ATOM 945 N N . PRO A 1 126 ? -23.021 14.029 -1.562 1.000 35.180 123 PRO A N 1
ATOM 946 C CA . PRO A 1 126 ? -22.564 14.853 -0.449 1.000 36.451 123 PRO A CA 1
ATOM 947 C C . PRO A 1 126 ? -23.682 15.196 0.505 1.000 38.489 123 PRO A C 1
ATOM 948 O O . PRO A 1 126 ? -24.815 15.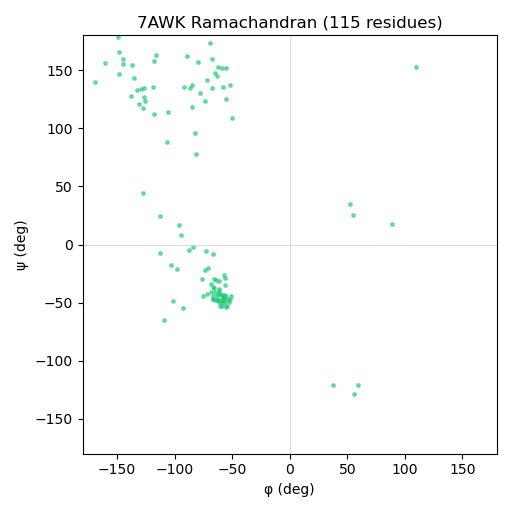367 0.071 1.000 37.156 123 PRO A O 1
ATOM 952 N N . PRO A 1 127 ? -23.410 15.421 1.804 1.000 42.197 124 PRO A N 1
ATOM 953 C CA . PRO A 1 127 ? -24.442 15.983 2.660 1.000 44.358 124 PRO A CA 1
ATOM 954 C C . PRO A 1 127 ? -24.907 17.357 2.130 1.000 42.519 124 PRO A C 1
ATOM 955 O O . PRO A 1 127 ? -24.160 18.054 1.530 1.000 40.730 124 PRO A O 1
ATOM 959 N N . ILE A 1 128 ? -26.156 17.708 2.415 1.000 46.242 125 ILE A N 1
ATOM 960 C CA . ILE A 1 128 ? -26.822 18.975 2.003 1.000 51.644 125 ILE A CA 1
ATOM 961 C C . ILE A 1 128 ? -26.085 20.190 2.607 1.000 52.231 125 ILE A C 1
ATOM 962 O O . ILE A 1 128 ? -26.112 21.253 1.974 1.000 52.106 125 ILE A O 1
ATOM 967 N N . LEU A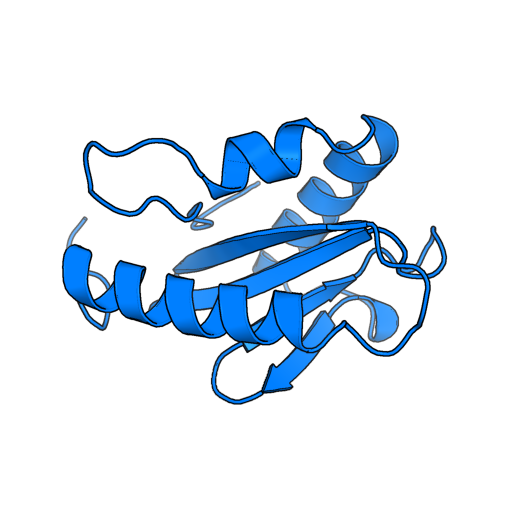 1 129 ? -25.475 20.046 3.792 1.000 37.439 126 LEU A N 1
ATOM 968 C CA . LEU A 1 129 ? -24.622 21.083 4.465 1.000 42.137 126 LEU A CA 1
ATOM 969 C C . LEU A 1 129 ? -23.257 20.488 4.818 1.000 44.087 126 LEU A C 1
ATOM 970 O O . LEU A 1 129 ? -23.226 19.453 5.502 1.000 44.671 126 LEU A O 1
ATOM 975 N N . GLU A 1 130 ? -22.168 21.139 4.392 1.000 50.881 127 GLU A N 1
ATOM 976 C CA . GLU A 1 130 ? -20.775 20.742 4.742 1.000 59.439 127 GLU A CA 1
ATOM 977 C C . GLU A 1 130 ? -20.191 21.857 5.620 1.000 61.245 127 GLU A C 1
ATOM 978 O O . GLU A 1 130 ? -20.113 21.716 6.838 1.000 62.234 127 GLU A O 1
#

B-factor: mean 40.62, std 11.91, range [23.48, 101.32]

Foldseek 3Di:
DLPQEAAFDLAPPGDRVACVQLVPDDPVLSVLVSVLSVCVLVVDDDPQQKAAQDDQWIKGARVVVVSQWIWIWGCQPPYTYTQHIGGDDDPPDDPVVVVSHVVRLVSCCVRQNSHHPPPD

Organism: Mycobacterium tuberculosis (strain ATCC 25618 / H37Rv) (NCBI:txid83332)

Nearest PDB structures (foldseek):
  7awk-assembly1_A  TM=1.008E+00  e=1.209E-25  Mycobacterium tuberculosis H37Rv
  4fxi-assembly2_B  TM=7.124E-01  e=3.598E-03  Escherichia coli K-12
  2kc9-assembly1_A  TM=7.348E-01  e=4.907E-02  Escherichia coli K-12
  4fxe-assembly1_E  TM=7.269E-01  e=4.604E-02  Escherichia coli K-12
  4v7j-assembly2_By  TM=6.910E-01  e=1.755E-01  Escherichia coli K-12

Solvent-accessible surface area: 6752 Å² total; per-residue (Å²): 108,53,69,57,12,64,48,6,79,52,43,117,133,30,61,57,41,4,94,119,48,19,88,168,20,73,106,134,0,60,58,17,0,62,74,9,2,46,84,36,62,112,64,76,36,69,100,27,7,53,84,107,36,119,77,84,1,40,0,0,22,27,97,141,24,98,12,43,26,0,0,0,0,3,94,10,37,135,22,0,0,0,0,4,6,10,115,4,113,95,95,71,15,45,73,91,60,19,87,39,0,43,75,33,16,114,63,5,56,191,52,43,31,100,95,24,74,185,162,151

Sequence (120 aa):
AMGTWKFFRRASVDGRPVFKKEFDKLPDQARAALIVLMQRYLVGDLAAGSIKPIRGDILELRWHEANNHFRVLFFRWGQHPVALTAFYANQQKTPKTKIETALDRQKIWKRAFGDTPPILE

GO terms:
  GO:0001666 response to hypoxia (P, IEP)
  GO:0045926 negative regulation of growth (P, IMP)
  GO:0098754 detoxification (P, IMP)
  GO:0004521 RNA endonuclease activity (F, IDA)

Secondary structure (DSSP, 8-state):
--TT-EE--SSTTS--HHHHHHHTS-HHHHHHHHHHHHHHHHT---GGGEEEEETTEEEEE-GGGTT-EEEEEEEETTEEEEEEEEE-SSSS--HHHHHHHHHHHHHHHHHH-SS--S--

InterPro domains:
  IPR009241 Toxin HigB-like [PF05973] (27-113)

Radius of gyration: 13.6 Å; Cα contacts (8 Å, |Δi|>4): 188; chains: 1; bounding box: 34×30×35 Å